Protein AF-A0A1G4QHJ4-F1 (afdb_monomer_lite)

Organism: NCBI:txid260084

Foldseek 3Di:
DPDPLLVQLLVLLQLLLVLCVVLVVNVSSVQSVVLSVCSVVVNPVSLVSLLVQCDDPPRLVVDFRDDPNDRPPVSRVSSVVSSVSNNVSSVVVVVVVD

Sequence (98 aa):
MLHPDVAELLEALRGLERLLFEQGINTWAARLKQAADNIEKSDAYGLQQFLSMFGGMGSLNDLILSQDGKLPIEENEQLNSLRSKAWSLANNLRREIL

InterPro domains:
  IPR054239 Domain of unknown function DUF6966 [PF22294] (24-71)

Secondary structure (DSSP, 8-state):
---HHHHHHHHHHHHHHHHHHHTT-HHHHHHHHHHHHHHHTT-HHHHHHHHHTTSSTT-GGG----BTTB--HHHHHHHHHHHHHHHHHHHHHHHHH-

pLDDT: mean 91.18, std 8.87, range [49.59, 98.38]

Structure (mmCIF, N/CA/C/O backbone):
data_AF-A0A1G4QHJ4-F1
#
_entry.id   AF-A0A1G4QHJ4-F1
#
loop_
_atom_site.group_PDB
_atom_site.id
_atom_site.type_symbol
_atom_site.label_atom_id
_atom_site.label_alt_id
_atom_site.label_comp_id
_atom_site.label_asym_id
_atom_site.label_entity_id
_atom_site.label_seq_id
_atom_site.pdbx_PDB_ins_code
_atom_site.Cartn_x
_atom_site.Cartn_y
_atom_site.Cartn_z
_atom_site.occupancy
_atom_site.B_iso_or_equiv
_atom_site.auth_seq_id
_atom_site.auth_comp_id
_atom_site.auth_asym_id
_atom_site.auth_atom_id
_atom_site.pdbx_PDB_model_num
ATOM 1 N N . MET A 1 1 ? 19.470 -12.146 -7.751 1.00 49.59 1 MET A N 1
ATOM 2 C CA . MET A 1 1 ? 19.411 -11.374 -6.494 1.00 49.59 1 MET A CA 1
ATOM 3 C C . MET A 1 1 ? 18.461 -10.219 -6.762 1.00 49.59 1 MET A C 1
ATOM 5 O O . MET A 1 1 ? 18.670 -9.552 -7.767 1.00 49.59 1 MET A O 1
ATOM 9 N N . LEU A 1 2 ? 17.376 -10.067 -5.993 1.00 61.38 2 LEU A N 1
ATOM 10 C CA . LEU A 1 2 ? 16.499 -8.899 -6.143 1.00 61.38 2 LEU A CA 1
ATOM 11 C C . LEU A 1 2 ? 17.301 -7.643 -5.768 1.00 61.38 2 LEU A C 1
ATOM 13 O O . LEU A 1 2 ? 18.083 -7.688 -4.818 1.00 61.38 2 LEU A O 1
ATOM 17 N N . HIS A 1 3 ? 17.120 -6.552 -6.508 1.00 77.31 3 HIS A N 1
ATOM 18 C CA . HIS A 1 3 ? 17.667 -5.247 -6.136 1.00 77.31 3 HIS A CA 1
ATOM 19 C C . HIS A 1 3 ? 17.173 -4.878 -4.720 1.00 77.31 3 HIS A C 1
ATOM 21 O O . HIS A 1 3 ? 15.988 -5.103 -4.449 1.00 77.31 3 HIS A O 1
ATOM 27 N N . PRO A 1 4 ? 18.022 -4.354 -3.813 1.00 84.38 4 PRO A N 1
ATOM 28 C CA . PRO A 1 4 ? 17.637 -4.070 -2.424 1.00 84.38 4 PRO A CA 1
ATOM 29 C C . PRO A 1 4 ? 16.372 -3.204 -2.336 1.00 84.38 4 PRO A C 1
ATOM 31 O O . PRO A 1 4 ? 15.433 -3.569 -1.634 1.00 84.38 4 PRO A O 1
ATOM 34 N N . ASP A 1 5 ? 16.269 -2.164 -3.165 1.00 88.50 5 ASP A N 1
ATOM 35 C CA . ASP A 1 5 ? 15.084 -1.300 -3.214 1.00 88.50 5 ASP A CA 1
ATOM 36 C C . ASP A 1 5 ? 13.813 -2.032 -3.672 1.00 88.50 5 ASP A C 1
ATOM 38 O O . ASP A 1 5 ? 12.716 -1.687 -3.239 1.00 88.50 5 ASP A O 1
ATOM 42 N N . VAL A 1 6 ? 13.930 -3.064 -4.519 1.00 91.25 6 VAL A N 1
ATOM 43 C CA . VAL A 1 6 ? 12.774 -3.882 -4.928 1.00 91.25 6 VAL A CA 1
ATOM 44 C C . VAL A 1 6 ? 12.319 -4.758 -3.764 1.00 91.25 6 VAL A C 1
ATOM 46 O O . VAL A 1 6 ? 11.119 -4.883 -3.536 1.00 91.25 6 VAL A O 1
ATOM 49 N N . ALA A 1 7 ? 13.251 -5.330 -2.998 1.00 92.94 7 ALA A N 1
ATOM 50 C CA . ALA A 1 7 ? 12.91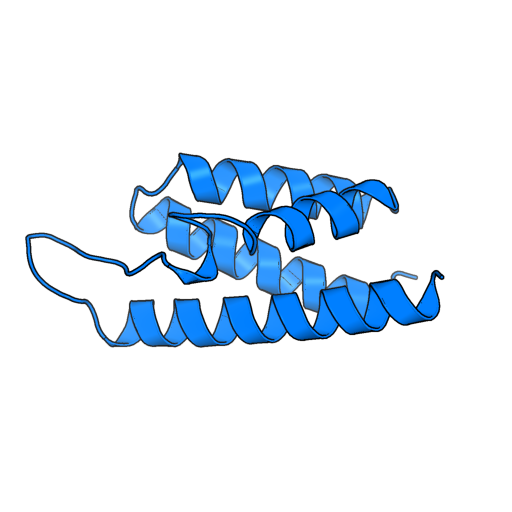0 -6.109 -1.810 1.00 92.94 7 ALA A CA 1
ATOM 51 C C . ALA A 1 7 ? 12.221 -5.235 -0.747 1.00 92.94 7 ALA A C 1
ATOM 53 O O . ALA A 1 7 ? 11.167 -5.611 -0.235 1.00 92.94 7 ALA A O 1
ATOM 54 N N . GLU A 1 8 ? 12.756 -4.041 -0.480 1.00 95.44 8 GLU A N 1
ATOM 55 C CA . GLU A 1 8 ? 12.142 -3.086 0.449 1.00 95.44 8 GLU A CA 1
ATOM 56 C C . GLU A 1 8 ? 10.783 -2.569 -0.036 1.00 95.44 8 GLU A C 1
ATOM 58 O O . GLU A 1 8 ? 9.873 -2.353 0.770 1.00 95.44 8 GLU A O 1
ATOM 63 N N . LEU A 1 9 ? 10.622 -2.376 -1.350 1.00 95.75 9 LEU A N 1
ATOM 64 C CA . LEU A 1 9 ? 9.342 -1.990 -1.933 1.00 95.75 9 LEU A CA 1
ATOM 65 C C . LEU A 1 9 ? 8.311 -3.100 -1.735 1.00 95.75 9 LEU A C 1
ATOM 67 O O . LEU A 1 9 ? 7.200 -2.824 -1.289 1.00 95.75 9 LEU A O 1
ATOM 71 N N . LEU A 1 10 ? 8.672 -4.349 -2.036 1.00 96.06 10 LEU A N 1
ATOM 72 C CA . LEU A 1 10 ? 7.788 -5.496 -1.840 1.00 96.06 10 LEU A CA 1
ATOM 73 C C . LEU A 1 10 ? 7.371 -5.627 -0.377 1.00 96.06 10 LEU A C 1
ATOM 75 O O . LEU A 1 10 ? 6.185 -5.795 -0.107 1.00 96.06 10 LEU A O 1
ATOM 79 N N . GLU A 1 11 ? 8.300 -5.481 0.566 1.00 97.44 11 GLU A N 1
ATOM 80 C CA . GLU A 1 11 ? 7.982 -5.496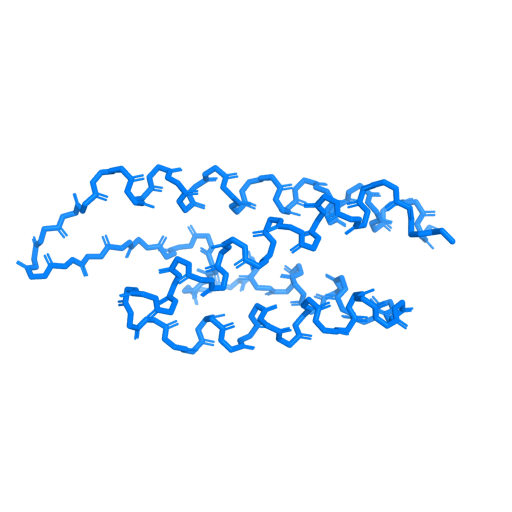 1.994 1.00 97.44 11 GLU A CA 1
ATOM 81 C C . GLU A 1 11 ? 6.963 -4.405 2.362 1.00 97.44 11 GLU A C 1
ATOM 83 O O . GLU A 1 11 ? 5.949 -4.693 3.003 1.00 97.44 11 GLU A O 1
ATOM 88 N N . ALA A 1 12 ? 7.169 -3.170 1.892 1.00 97.94 12 ALA A N 1
ATOM 89 C CA . ALA A 1 12 ? 6.244 -2.068 2.146 1.00 97.94 12 ALA A CA 1
ATOM 90 C C . ALA A 1 12 ? 4.853 -2.314 1.527 1.00 97.94 12 ALA A C 1
ATOM 92 O O . ALA A 1 12 ? 3.835 -2.067 2.179 1.00 97.94 12 ALA A O 1
ATOM 93 N N . LEU A 1 13 ? 4.787 -2.847 0.300 1.00 97.81 13 LEU A N 1
ATOM 94 C CA . LEU A 1 13 ? 3.524 -3.186 -0.365 1.00 97.81 13 LEU A CA 1
ATOM 95 C C . LEU A 1 13 ? 2.773 -4.309 0.352 1.00 97.81 13 LEU A C 1
ATOM 97 O O . LEU A 1 13 ? 1.559 -4.208 0.517 1.00 97.81 13 LEU A O 1
ATOM 101 N N . ARG A 1 14 ? 3.474 -5.347 0.822 1.00 98.19 14 ARG A N 1
ATOM 102 C CA . ARG A 1 14 ? 2.872 -6.430 1.618 1.00 98.19 14 ARG A CA 1
ATOM 103 C C . ARG A 1 14 ? 2.404 -5.939 2.987 1.00 98.19 14 ARG A C 1
ATOM 105 O O . ARG A 1 14 ? 1.376 -6.399 3.477 1.00 98.19 14 ARG A O 1
ATOM 112 N N . GLY A 1 15 ? 3.124 -4.989 3.586 1.00 98.25 15 GLY A N 1
ATOM 113 C CA . GLY A 1 15 ? 2.696 -4.301 4.802 1.00 98.25 15 GLY A CA 1
ATOM 114 C C . GLY A 1 15 ? 1.383 -3.541 4.599 1.00 98.25 15 GLY A C 1
ATOM 115 O O . GLY A 1 15 ? 0.461 -3.697 5.396 1.00 98.25 15 GLY A O 1
ATOM 116 N N . LEU A 1 16 ? 1.267 -2.778 3.504 1.00 98.00 16 LEU A N 1
ATOM 117 C CA . LEU A 1 16 ? 0.022 -2.089 3.141 1.00 98.00 16 LEU A CA 1
ATOM 118 C C . LEU A 1 16 ? -1.109 -3.078 2.856 1.00 98.00 16 LEU A C 1
ATOM 120 O O . LEU A 1 16 ? -2.211 -2.898 3.360 1.00 98.00 16 LEU A O 1
ATOM 124 N N . GLU A 1 17 ? -0.843 -4.120 2.063 1.00 98.25 17 GLU A N 1
ATOM 125 C CA . GLU A 1 17 ? -1.816 -5.170 1.745 1.00 98.25 17 GLU A CA 1
ATOM 126 C C . GLU A 1 17 ? -2.417 -5.752 3.026 1.00 98.25 17 GLU A C 1
ATOM 128 O O . GLU A 1 17 ? -3.639 -5.785 3.168 1.00 98.25 17 GLU A O 1
ATOM 133 N N . ARG A 1 18 ? -1.561 -6.157 3.973 1.00 98.38 18 ARG A N 1
ATOM 134 C CA . ARG A 1 18 ? -1.982 -6.745 5.247 1.00 98.38 18 ARG A CA 1
ATOM 135 C C . ARG A 1 18 ? -2.788 -5.764 6.089 1.00 98.38 18 ARG A C 1
ATOM 137 O O . ARG A 1 18 ? -3.889 -6.113 6.500 1.00 98.38 18 ARG A O 1
ATOM 144 N N . LEU A 1 19 ? -2.277 -4.546 6.285 1.00 97.75 19 LEU A N 1
ATOM 145 C CA . LEU A 1 19 ? -2.963 -3.515 7.063 1.00 97.75 19 LEU A CA 1
ATOM 146 C C . LEU A 1 19 ? -4.362 -3.248 6.498 1.00 97.75 19 LEU A C 1
ATOM 148 O O . LEU A 1 19 ? -5.342 -3.247 7.231 1.00 97.75 19 LEU A O 1
ATOM 152 N N . LEU A 1 20 ? -4.483 -3.066 5.182 1.00 96.81 20 LEU A N 1
ATOM 153 C CA . LEU A 1 20 ? -5.775 -2.783 4.561 1.00 96.81 20 LEU A CA 1
ATOM 154 C C . LEU A 1 20 ? -6.718 -3.988 4.593 1.00 96.81 20 LEU A C 1
ATOM 156 O O . LEU A 1 20 ? -7.923 -3.802 4.751 1.00 96.81 20 LEU A O 1
ATOM 160 N N . PHE A 1 21 ? -6.194 -5.209 4.479 1.00 96.94 21 PHE A N 1
ATOM 161 C CA . PHE A 1 21 ? -6.987 -6.429 4.606 1.00 96.94 21 PHE A CA 1
ATOM 162 C C . PHE A 1 21 ? -7.556 -6.599 6.022 1.00 96.94 21 PHE A C 1
ATOM 164 O O . PHE A 1 21 ? -8.750 -6.847 6.175 1.00 96.94 21 PHE A O 1
ATOM 171 N N . GLU A 1 22 ? -6.737 -6.395 7.057 1.00 95.25 22 GLU A N 1
ATOM 172 C CA . GLU A 1 22 ? -7.154 -6.456 8.468 1.00 95.25 22 GLU A CA 1
ATOM 173 C C . GLU A 1 22 ? -8.222 -5.403 8.804 1.00 95.25 22 GLU A C 1
ATOM 175 O O . GLU A 1 22 ? -9.100 -5.639 9.629 1.00 95.25 22 GLU A O 1
ATOM 180 N N . GLN A 1 23 ? -8.195 -4.269 8.103 1.00 93.75 23 GLN A N 1
ATOM 181 C CA . GLN A 1 23 ? -9.168 -3.179 8.222 1.00 93.75 23 GLN A CA 1
ATOM 182 C C . GLN A 1 23 ? -10.419 -3.380 7.340 1.00 93.75 23 GLN A C 1
ATOM 184 O O . GLN A 1 23 ? -11.283 -2.508 7.277 1.00 93.75 23 GLN A O 1
ATOM 189 N N . GLY A 1 24 ? -10.526 -4.507 6.624 1.00 94.50 24 GLY A N 1
ATOM 190 C CA . GLY A 1 24 ? -11.660 -4.829 5.748 1.00 94.50 24 GLY A CA 1
ATOM 191 C C . GLY A 1 24 ? -11.682 -4.074 4.413 1.00 94.50 24 GLY A C 1
ATOM 192 O O . GLY A 1 24 ? -12.652 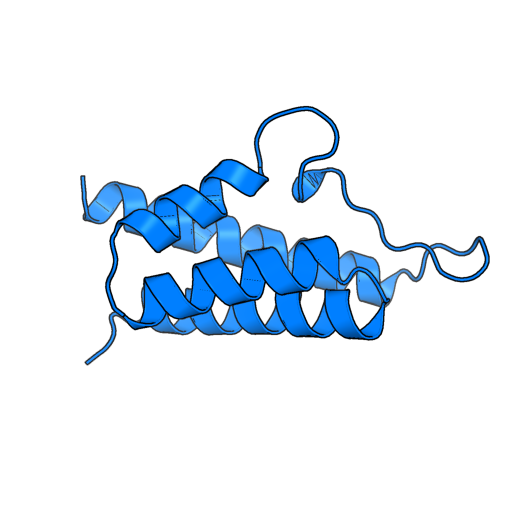-4.163 3.656 1.00 94.50 24 GLY A O 1
ATOM 193 N N . ILE A 1 25 ? -10.612 -3.355 4.069 1.00 94.75 25 ILE A N 1
ATOM 194 C CA . ILE A 1 25 ? -10.481 -2.538 2.854 1.00 94.75 25 ILE A CA 1
ATOM 195 C C . ILE A 1 25 ? -9.954 -3.410 1.702 1.00 94.75 25 ILE A C 1
ATOM 197 O O . ILE A 1 25 ? -8.905 -3.176 1.093 1.00 94.75 25 ILE A O 1
ATOM 201 N N . ASN A 1 26 ? -10.724 -4.454 1.394 1.00 95.25 26 ASN A N 1
ATOM 202 C CA . ASN A 1 26 ? -10.318 -5.556 0.519 1.00 95.25 26 ASN A CA 1
ATOM 203 C C . ASN A 1 26 ? -9.974 -5.117 -0.911 1.00 95.25 26 ASN A C 1
ATOM 205 O O . ASN A 1 26 ? -9.078 -5.686 -1.531 1.00 95.25 26 ASN A O 1
ATOM 209 N N . THR A 1 27 ? -10.647 -4.090 -1.438 1.00 94.44 27 THR A N 1
ATOM 210 C CA . THR A 1 27 ? -10.394 -3.590 -2.798 1.00 94.44 27 THR A CA 1
ATOM 211 C C . THR A 1 27 ? -8.973 -3.050 -2.946 1.00 94.44 27 THR A C 1
ATOM 213 O O . THR A 1 27 ? -8.293 -3.355 -3.925 1.00 94.44 27 THR A O 1
ATOM 216 N N . TRP A 1 28 ? -8.495 -2.272 -1.973 1.00 95.50 28 TRP A N 1
ATOM 217 C CA . TRP A 1 28 ? -7.133 -1.743 -2.008 1.00 95.50 28 TRP A CA 1
ATOM 218 C C . TRP A 1 28 ? -6.098 -2.818 -1.693 1.00 95.50 28 TRP A C 1
ATOM 220 O O . TRP A 1 28 ? -5.084 -2.886 -2.387 1.00 95.50 28 TRP A O 1
ATOM 230 N N . ALA A 1 29 ? -6.383 -3.699 -0.731 1.00 97.56 29 ALA A N 1
ATOM 231 C CA . ALA A 1 29 ? -5.522 -4.839 -0.428 1.00 97.56 29 ALA A CA 1
ATOM 232 C C . ALA A 1 29 ? -5.281 -5.716 -1.672 1.00 97.56 29 ALA A C 1
ATOM 234 O O . ALA A 1 29 ? -4.136 -5.997 -2.020 1.00 97.56 29 ALA A O 1
ATOM 235 N N . ALA A 1 30 ? -6.335 -6.060 -2.421 1.00 97.06 30 ALA A N 1
ATOM 236 C CA . ALA A 1 30 ? -6.220 -6.859 -3.642 1.00 97.06 30 ALA A CA 1
ATOM 237 C C . ALA A 1 30 ? -5.393 -6.164 -4.740 1.00 97.06 30 ALA A C 1
ATOM 239 O O . ALA A 1 30 ? -4.583 -6.807 -5.411 1.00 97.06 30 ALA A O 1
ATOM 240 N N . ARG A 1 31 ? -5.558 -4.845 -4.911 1.00 96.06 31 ARG A N 1
ATOM 241 C CA . ARG A 1 31 ? -4.769 -4.062 -5.876 1.00 96.06 31 ARG A CA 1
ATOM 242 C C . ARG A 1 31 ? -3.287 -4.019 -5.496 1.00 96.06 31 ARG A C 1
ATOM 244 O O . ARG A 1 31 ? -2.437 -4.208 -6.364 1.00 96.06 31 ARG A O 1
ATOM 251 N N . LEU A 1 32 ? -2.975 -3.812 -4.216 1.00 97.19 32 LEU A N 1
ATOM 252 C CA . LEU A 1 32 ? -1.601 -3.834 -3.700 1.00 97.19 32 LEU A CA 1
ATOM 253 C C . LEU A 1 32 ? -0.959 -5.209 -3.874 1.00 97.19 32 LEU A C 1
ATOM 255 O O . LEU A 1 32 ? 0.170 -5.293 -4.356 1.00 97.19 32 LEU A O 1
ATOM 259 N N . LYS A 1 33 ? -1.709 -6.275 -3.574 1.00 97.12 33 LYS A N 1
ATOM 260 C CA . LYS A 1 33 ? -1.279 -7.652 -3.807 1.00 97.12 33 LYS A CA 1
ATOM 261 C C . LYS A 1 33 ? -0.878 -7.868 -5.262 1.00 97.12 33 LYS A C 1
ATOM 263 O O . LYS A 1 33 ? 0.205 -8.377 -5.531 1.00 97.12 33 LYS A O 1
ATOM 268 N N . GLN A 1 34 ? -1.739 -7.473 -6.200 1.00 95.75 34 GLN A N 1
ATOM 269 C CA . GLN A 1 34 ? -1.484 -7.643 -7.629 1.00 95.75 34 GLN A CA 1
ATOM 270 C C . GLN A 1 34 ? -0.242 -6.867 -8.084 1.00 95.75 34 GLN A C 1
ATOM 272 O O . GLN A 1 34 ? 0.564 -7.393 -8.849 1.00 95.75 34 GLN A O 1
ATOM 277 N N . ALA A 1 35 ? -0.058 -5.636 -7.600 1.00 95.44 35 ALA A N 1
ATOM 278 C CA . ALA A 1 35 ? 1.133 -4.852 -7.907 1.00 95.44 35 ALA A CA 1
ATOM 279 C C . ALA A 1 35 ? 2.409 -5.516 -7.358 1.00 95.44 35 ALA A C 1
ATOM 281 O O . ALA A 1 35 ? 3.384 -5.652 -8.097 1.00 95.44 35 ALA A O 1
ATOM 282 N N . ALA A 1 36 ? 2.384 -5.990 -6.108 1.00 95.81 36 ALA A N 1
ATOM 283 C CA . ALA A 1 36 ? 3.505 -6.693 -5.490 1.00 95.81 36 ALA A CA 1
ATOM 284 C C . ALA A 1 36 ? 3.848 -7.999 -6.228 1.00 95.81 36 ALA A C 1
ATOM 286 O O . ALA A 1 36 ? 5.009 -8.221 -6.558 1.00 95.81 36 ALA A O 1
ATOM 287 N N . ASP A 1 37 ? 2.846 -8.819 -6.565 1.00 94.94 37 ASP A N 1
ATOM 288 C CA . ASP A 1 37 ? 3.033 -10.065 -7.325 1.00 94.94 37 ASP A CA 1
ATOM 289 C C . ASP A 1 37 ? 3.691 -9.810 -8.699 1.00 94.94 37 ASP A C 1
ATOM 291 O O . ASP A 1 37 ? 4.462 -10.638 -9.187 1.00 94.94 37 ASP A O 1
ATOM 295 N N . ASN A 1 38 ? 3.388 -8.676 -9.341 1.00 93.31 38 ASN A N 1
ATOM 296 C CA . ASN A 1 38 ? 3.972 -8.305 -10.633 1.00 93.31 38 ASN A CA 1
ATOM 297 C C . ASN A 1 38 ? 5.403 -7.764 -10.487 1.00 93.31 38 ASN A C 1
ATOM 299 O O . ASN A 1 38 ? 6.283 -8.154 -11.253 1.00 93.31 38 ASN A O 1
ATOM 303 N N . ILE A 1 39 ? 5.662 -6.928 -9.474 1.00 91.69 39 ILE A N 1
ATOM 304 C CA . ILE A 1 39 ? 7.013 -6.431 -9.158 1.00 91.69 39 ILE A CA 1
ATOM 305 C C . ILE A 1 39 ? 7.953 -7.597 -8.822 1.00 91.69 39 ILE A C 1
ATOM 307 O O . ILE A 1 39 ? 9.082 -7.640 -9.305 1.00 91.69 39 ILE A O 1
ATOM 311 N N . GLU A 1 40 ? 7.480 -8.580 -8.054 1.00 91.25 40 GLU A N 1
ATOM 312 C CA . GLU A 1 40 ? 8.246 -9.779 -7.690 1.00 91.25 40 GLU A CA 1
ATOM 313 C C . GLU A 1 40 ? 8.662 -10.601 -8.920 1.00 91.25 40 GLU A C 1
ATOM 315 O O . GLU A 1 40 ? 9.773 -11.128 -8.982 1.00 91.25 40 GLU A O 1
ATOM 320 N N . LYS A 1 41 ? 7.812 -10.638 -9.951 1.00 88.81 41 LYS A N 1
ATOM 321 C CA . LYS A 1 41 ? 8.100 -11.293 -11.238 1.00 88.81 41 LYS A CA 1
ATOM 322 C C . LYS A 1 41 ? 8.965 -10.448 -12.178 1.00 88.81 41 LYS A C 1
ATOM 324 O O . LYS A 1 41 ? 9.186 -10.860 -13.313 1.00 88.81 41 LYS A O 1
ATOM 329 N N . SER A 1 42 ? 9.469 -9.300 -11.716 1.00 78.19 42 SER A N 1
ATOM 330 C CA . SER A 1 42 ? 10.220 -8.328 -12.525 1.00 78.19 42 SER A CA 1
ATOM 331 C C . SER A 1 42 ? 9.436 -7.811 -13.736 1.00 78.19 42 SER A C 1
ATOM 333 O O . SER A 1 42 ? 10.018 -7.434 -14.752 1.00 78.19 42 SER A O 1
ATOM 335 N N . ASP A 1 43 ? 8.107 -7.772 -13.632 1.00 74.25 43 ASP A N 1
ATOM 336 C CA . ASP A 1 43 ? 7.271 -7.112 -14.622 1.00 74.25 43 ASP A CA 1
ATOM 337 C C . ASP A 1 43 ? 7.315 -5.599 -14.365 1.00 74.25 43 ASP A C 1
ATOM 339 O O . ASP A 1 43 ? 6.793 -5.106 -13.359 1.00 74.25 43 ASP A O 1
ATOM 343 N N . ALA A 1 44 ? 7.937 -4.851 -15.282 1.00 70.31 44 ALA A N 1
ATOM 344 C CA . ALA A 1 44 ? 8.021 -3.391 -15.225 1.00 70.31 44 ALA A CA 1
ATOM 345 C C . ALA A 1 44 ? 6.634 -2.726 -15.104 1.00 70.31 44 ALA A C 1
ATOM 347 O O . ALA A 1 44 ? 6.509 -1.625 -14.558 1.00 70.31 44 ALA A O 1
ATOM 348 N N . TYR A 1 45 ? 5.572 -3.416 -15.532 1.00 83.62 45 TYR A N 1
ATOM 349 C CA . TYR A 1 45 ? 4.196 -2.966 -15.371 1.00 83.62 45 TYR A CA 1
ATOM 350 C C . TYR A 1 45 ? 3.752 -2.894 -13.900 1.00 83.62 45 TYR A C 1
ATOM 352 O O . TYR A 1 45 ? 2.896 -2.079 -13.557 1.00 83.62 45 TYR A O 1
ATOM 360 N N . GLY A 1 46 ? 4.345 -3.684 -12.999 1.00 88.88 46 GLY A N 1
ATOM 361 C CA . GLY A 1 46 ? 4.015 -3.677 -11.572 1.00 88.88 46 GLY A CA 1
ATOM 362 C C . GLY A 1 46 ? 4.277 -2.327 -10.892 1.00 88.88 46 GLY A C 1
ATOM 363 O O . GLY A 1 46 ? 3.426 -1.834 -10.147 1.00 88.88 46 GLY A O 1
ATOM 364 N N . LEU A 1 47 ? 5.401 -1.674 -11.217 1.00 91.12 47 LEU A N 1
ATOM 365 C CA . LEU A 1 47 ? 5.727 -0.328 -10.722 1.00 91.12 47 LEU A CA 1
ATOM 366 C C . LEU A 1 4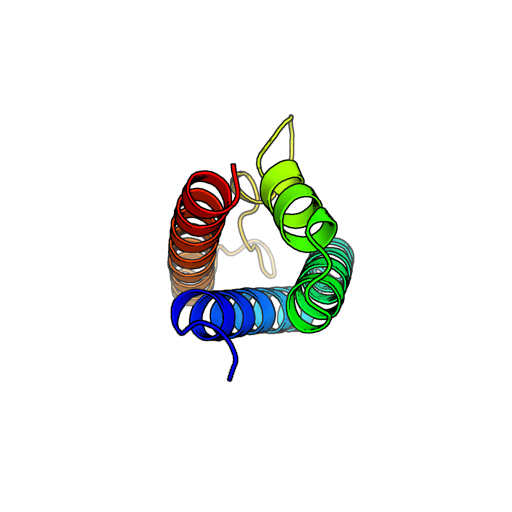7 ? 4.737 0.721 -11.238 1.00 91.12 47 LEU A C 1
ATOM 368 O O . LEU A 1 47 ? 4.251 1.551 -10.470 1.00 91.12 47 LEU A O 1
ATOM 372 N N . GLN A 1 48 ? 4.400 0.666 -12.530 1.00 90.62 48 GLN A N 1
ATOM 373 C CA . GLN A 1 48 ? 3.424 1.576 -13.128 1.00 90.62 48 GLN A CA 1
ATOM 374 C C . GLN A 1 48 ? 2.034 1.395 -12.506 1.00 90.62 48 GLN A C 1
ATOM 376 O O . GLN A 1 48 ? 1.370 2.383 -12.184 1.00 90.62 48 GLN A O 1
ATOM 381 N N . GLN A 1 49 ? 1.604 0.148 -12.298 1.00 92.00 49 GLN A N 1
ATOM 382 C CA . GLN A 1 49 ? 0.335 -0.153 -11.643 1.00 92.00 49 GLN A CA 1
ATOM 383 C C . GLN A 1 49 ? 0.279 0.413 -10.228 1.00 92.00 49 GLN A C 1
ATOM 385 O O . GLN A 1 49 ? -0.702 1.075 -9.890 1.00 92.00 49 GLN A O 1
ATOM 390 N N . PHE A 1 50 ? 1.325 0.216 -9.421 1.00 94.88 50 PHE A N 1
ATOM 391 C CA . PHE A 1 50 ? 1.382 0.795 -8.081 1.00 94.88 50 PHE A CA 1
ATOM 392 C C . PHE A 1 50 ? 1.333 2.329 -8.112 1.00 94.88 50 PHE A C 1
ATOM 394 O O . PHE A 1 50 ? 0.496 2.930 -7.443 1.00 94.88 50 PHE A O 1
ATOM 401 N N . LEU A 1 51 ? 2.160 2.978 -8.935 1.00 93.75 51 LEU A N 1
ATOM 402 C CA . LEU A 1 51 ? 2.197 4.443 -9.013 1.00 93.75 51 LEU A CA 1
ATOM 403 C C . LEU A 1 51 ? 0.874 5.044 -9.514 1.00 93.75 51 LEU A C 1
ATOM 405 O O . LEU A 1 51 ? 0.492 6.129 -9.075 1.00 93.75 51 LEU A O 1
ATOM 409 N N . SER A 1 52 ? 0.128 4.326 -10.361 1.00 92.62 52 SER A N 1
ATOM 410 C CA . SER A 1 52 ? -1.203 4.754 -10.815 1.00 92.62 52 SER A CA 1
ATOM 411 C C . SER A 1 52 ? -2.229 4.874 -9.680 1.00 92.62 52 SER A C 1
ATOM 413 O O . SER A 1 52 ? -3.226 5.575 -9.827 1.00 92.62 52 SER A O 1
ATOM 415 N N . MET A 1 53 ? -1.986 4.236 -8.527 1.00 94.56 53 MET A N 1
ATOM 416 C CA . MET A 1 53 ? -2.880 4.296 -7.366 1.00 94.56 53 MET A CA 1
ATOM 417 C C . MET A 1 53 ? -2.874 5.655 -6.659 1.00 94.56 53 MET A C 1
ATOM 419 O O . MET A 1 53 ? -3.746 5.881 -5.828 1.00 94.56 53 MET A O 1
ATOM 423 N N . PHE A 1 54 ? -1.928 6.547 -6.972 1.00 92.00 54 PHE A N 1
ATOM 424 C CA . PHE A 1 54 ? -1.773 7.872 -6.352 1.00 92.00 54 PHE A CA 1
ATOM 425 C C . PHE A 1 54 ? -2.356 9.016 -7.203 1.00 92.00 54 PHE A C 1
ATOM 427 O O . PHE A 1 54 ? -2.134 10.184 -6.895 1.00 92.00 54 PHE A O 1
ATOM 434 N N . GLY A 1 55 ? -3.060 8.703 -8.296 1.00 85.38 55 GLY A N 1
ATOM 435 C CA . GLY A 1 55 ? -3.679 9.695 -9.178 1.00 85.38 55 GLY A CA 1
ATOM 436 C C . GLY A 1 55 ? -5.208 9.654 -9.144 1.00 85.38 55 GLY A C 1
ATOM 437 O O . GLY A 1 55 ? -5.799 8.577 -9.091 1.00 85.38 55 GLY A O 1
ATOM 438 N N . GLY A 1 56 ? -5.843 10.824 -9.256 1.00 80.62 56 GLY A N 1
ATOM 439 C CA . GLY A 1 56 ? -7.302 10.971 -9.317 1.00 80.62 56 GLY A CA 1
ATOM 440 C C . GLY A 1 56 ? -7.955 11.265 -7.963 1.00 80.62 56 GLY A C 1
ATOM 441 O O . GLY A 1 56 ? -7.271 11.502 -6.979 1.00 80.62 56 GLY A O 1
ATOM 442 N N . MET A 1 57 ? -9.289 11.295 -7.940 1.00 73.44 57 MET A N 1
ATOM 443 C CA . MET A 1 57 ? -10.088 11.474 -6.723 1.00 73.44 57 MET A CA 1
ATOM 444 C C . MET A 1 57 ? -10.324 10.114 -6.058 1.00 73.44 57 MET A C 1
ATOM 446 O O . MET A 1 57 ? -10.777 9.185 -6.730 1.00 73.44 57 MET A O 1
ATOM 450 N N . GLY A 1 58 ? -10.060 10.004 -4.754 1.00 80.44 58 GLY A N 1
ATOM 451 C CA . GLY A 1 58 ? -10.218 8.748 -4.018 1.00 80.44 58 GLY A CA 1
ATOM 452 C C . GLY A 1 58 ? -9.054 7.786 -4.245 1.00 80.44 58 GLY A C 1
ATOM 453 O O . GLY A 1 58 ? -9.245 6.571 -4.236 1.00 80.44 58 GLY A O 1
ATOM 454 N N . SER A 1 59 ? -7.864 8.321 -4.502 1.00 92.12 59 SER A N 1
ATOM 455 C CA . SER A 1 59 ? -6.631 7.556 -4.665 1.00 92.12 59 SER A CA 1
ATOM 456 C C . SER A 1 59 ? -6.125 7.012 -3.323 1.00 92.12 59 SER A C 1
ATOM 458 O O . SER A 1 59 ? -6.625 7.349 -2.251 1.00 92.12 59 SER A O 1
ATOM 460 N N . LEU A 1 60 ? -5.106 6.151 -3.352 1.00 91.88 60 LEU A N 1
ATOM 461 C CA . LEU A 1 60 ? -4.554 5.519 -2.148 1.00 91.88 60 LEU A CA 1
ATOM 462 C C . LEU A 1 60 ? -4.039 6.548 -1.121 1.00 91.88 60 LEU A C 1
ATOM 464 O O . LEU A 1 60 ? -4.061 6.293 0.080 1.00 91.88 60 LEU A O 1
ATOM 468 N N . ASN A 1 61 ? -3.600 7.727 -1.572 1.00 91.69 61 ASN A N 1
ATOM 469 C CA . ASN A 1 61 ? -3.192 8.830 -0.696 1.00 91.69 61 ASN A CA 1
ATOM 470 C C . ASN A 1 61 ? -4.366 9.567 -0.025 1.00 91.69 61 ASN A C 1
ATOM 472 O O . ASN A 1 61 ? -4.133 10.262 0.965 1.00 91.69 61 ASN A O 1
ATOM 476 N N . ASP A 1 62 ? -5.591 9.402 -0.517 1.00 92.56 62 ASP A N 1
ATOM 477 C CA . ASP A 1 62 ? -6.799 9.972 0.090 1.00 92.56 62 ASP A CA 1
ATOM 478 C C . ASP A 1 62 ? -7.406 9.026 1.140 1.00 92.56 62 ASP A C 1
ATOM 480 O O . ASP A 1 62 ? -8.290 9.417 1.902 1.00 92.56 62 ASP A O 1
ATOM 484 N N . LEU A 1 63 ? -6.938 7.772 1.186 1.00 94.31 63 LEU A N 1
ATOM 485 C CA . LEU A 1 63 ? -7.440 6.765 2.109 1.00 94.31 63 LEU A CA 1
ATOM 486 C C . LEU A 1 63 ? -7.063 7.108 3.555 1.00 94.31 63 LEU A C 1
ATOM 488 O O . LEU A 1 63 ? -5.886 7.261 3.885 1.00 94.31 63 LEU A O 1
ATOM 492 N N . ILE A 1 64 ? -8.083 7.154 4.409 1.00 94.31 64 ILE A N 1
ATOM 493 C CA . ILE A 1 64 ? -7.982 7.284 5.863 1.00 94.31 64 ILE A CA 1
ATOM 494 C C . ILE A 1 64 ? -8.771 6.124 6.470 1.00 94.31 64 ILE A C 1
ATOM 496 O O . ILE A 1 64 ? -9.908 5.864 6.069 1.00 94.31 64 ILE A O 1
ATOM 500 N N . LEU A 1 65 ? -8.166 5.416 7.421 1.00 94.44 65 LEU A N 1
ATOM 501 C CA . LEU A 1 65 ? -8.816 4.321 8.132 1.00 94.44 65 LEU A CA 1
ATOM 502 C C . LEU A 1 65 ? -9.829 4.891 9.122 1.00 94.44 65 LEU A C 1
ATOM 504 O O . LEU A 1 65 ? -9.526 5.827 9.864 1.00 94.44 65 LEU A O 1
ATOM 508 N N . SER A 1 66 ? -11.019 4.298 9.140 1.00 92.25 66 SER A N 1
ATOM 509 C CA . SER A 1 66 ? -12.074 4.588 10.104 1.00 92.25 66 SER A CA 1
ATOM 510 C C . SER A 1 66 ? -12.686 3.273 10.565 1.00 92.25 66 SER A C 1
ATOM 512 O O . SER A 1 66 ? -13.068 2.447 9.737 1.00 92.25 66 SER A O 1
ATOM 514 N N . GLN A 1 67 ? -12.771 3.085 11.878 1.00 87.44 67 GLN A N 1
ATOM 515 C CA . GLN A 1 67 ? -13.383 1.920 12.510 1.00 87.44 67 GLN A CA 1
ATOM 516 C C . GLN A 1 67 ? -14.444 2.402 13.492 1.00 87.44 67 GLN A C 1
ATOM 518 O O . GLN A 1 67 ? -14.142 3.179 14.397 1.00 87.44 67 GLN A O 1
ATOM 523 N N . ASP A 1 68 ? -15.695 1.985 13.292 1.00 87.94 68 ASP A N 1
ATOM 524 C CA . ASP A 1 68 ? -16.831 2.341 14.155 1.00 87.94 68 ASP A CA 1
ATOM 525 C C . ASP A 1 68 ? -16.953 3.853 14.442 1.00 87.94 68 ASP A C 1
ATOM 527 O O . ASP A 1 68 ? -17.263 4.287 15.553 1.00 87.94 68 ASP A O 1
ATOM 531 N N . GLY A 1 69 ? -16.672 4.681 13.430 1.00 87.69 69 GLY A N 1
ATOM 532 C CA . GLY A 1 69 ? -16.723 6.143 13.533 1.00 87.69 69 GLY A CA 1
ATOM 533 C C . GLY A 1 69 ? -15.533 6.779 14.258 1.00 87.69 69 GLY A C 1
ATOM 534 O O . GLY A 1 69 ? -15.547 7.987 14.498 1.00 87.69 69 GLY A O 1
ATOM 535 N N . LYS A 1 70 ? -14.502 6.001 14.598 1.00 91.00 70 LYS A N 1
ATOM 536 C CA . LYS A 1 70 ? -13.239 6.483 15.167 1.00 91.00 70 LYS A CA 1
ATOM 537 C C . LYS A 1 70 ? -12.133 6.458 14.122 1.00 91.00 70 LYS A C 1
ATOM 539 O O . LYS A 1 70 ? -12.123 5.614 13.232 1.00 91.00 70 LYS A O 1
ATOM 544 N N . LEU A 1 71 ? -11.178 7.369 14.282 1.00 92.75 71 LEU A N 1
ATOM 545 C CA . LEU A 1 71 ? -9.944 7.413 13.503 1.00 92.75 71 LEU A CA 1
ATOM 546 C C . LEU A 1 71 ? -8.832 6.749 14.324 1.00 92.75 71 LEU A C 1
ATOM 548 O O . LEU A 1 71 ? -8.302 7.394 15.233 1.00 92.75 71 LEU A O 1
ATOM 552 N N . PRO A 1 72 ? -8.513 5.468 14.074 1.00 93.19 72 PRO A N 1
ATOM 553 C CA . PRO A 1 72 ? -7.457 4.778 14.800 1.00 93.19 72 PRO A CA 1
ATOM 554 C C . PRO A 1 72 ? -6.103 5.403 14.427 1.00 93.19 72 PRO A C 1
ATOM 556 O O . PRO A 1 72 ? -5.696 5.380 13.264 1.00 93.19 72 PRO A O 1
ATOM 559 N N . ILE A 1 73 ? -5.470 6.083 15.388 1.00 94.56 73 ILE A N 1
ATOM 560 C CA . ILE A 1 73 ? -4.308 6.951 15.132 1.00 94.56 73 ILE A CA 1
ATOM 561 C C . ILE A 1 73 ? -3.104 6.116 14.691 1.00 94.56 73 ILE A C 1
ATOM 563 O O . ILE A 1 73 ? -2.501 6.429 13.669 1.00 94.56 73 ILE A O 1
ATOM 567 N N . GLU A 1 74 ? -2.800 5.039 15.414 1.00 95.25 74 GLU A N 1
ATOM 568 C CA . GLU A 1 74 ? -1.618 4.203 15.176 1.00 95.25 74 GLU A CA 1
ATOM 569 C C . GLU A 1 74 ? -1.652 3.562 13.781 1.00 95.25 74 GLU A C 1
ATOM 571 O O . GLU A 1 74 ? -0.682 3.624 13.027 1.00 95.25 74 GLU A O 1
ATOM 576 N N . GLU A 1 75 ? -2.799 3.026 13.377 1.00 95.69 75 GLU A N 1
ATOM 577 C CA . GLU A 1 75 ? -2.989 2.386 12.080 1.00 95.69 75 GLU A CA 1
ATOM 578 C C . GLU A 1 75 ? -2.948 3.400 10.934 1.00 95.69 75 GLU A C 1
ATOM 580 O O . GLU A 1 75 ? -2.420 3.105 9.860 1.00 95.69 75 GLU A O 1
ATOM 585 N N . ASN A 1 76 ? -3.465 4.616 11.142 1.00 97.12 76 ASN A N 1
ATOM 586 C CA . ASN A 1 76 ? -3.352 5.690 10.153 1.00 97.12 76 ASN A CA 1
ATOM 587 C C . ASN A 1 76 ? -1.910 6.214 10.030 1.00 97.12 76 ASN A C 1
ATOM 589 O O . ASN A 1 76 ? -1.461 6.518 8.921 1.00 97.12 76 ASN A O 1
ATOM 593 N N . GLU A 1 77 ? -1.156 6.282 11.129 1.00 97.31 77 GLU A N 1
ATOM 594 C CA . GLU A 1 77 ? 0.275 6.597 11.098 1.00 97.31 77 GLU A CA 1
ATOM 595 C C . GLU A 1 77 ? 1.068 5.504 10.373 1.00 97.31 77 GLU A C 1
ATOM 597 O O . GLU A 1 77 ? 1.888 5.807 9.499 1.00 97.31 77 GLU A O 1
ATOM 602 N N . GLN A 1 78 ? 0.768 4.233 10.652 1.00 97.56 78 GLN A N 1
ATOM 603 C CA . GLN A 1 78 ? 1.355 3.089 9.960 1.00 97.56 78 GLN A CA 1
ATOM 604 C C . GLN A 1 78 ? 1.033 3.119 8.460 1.00 97.56 78 GLN A C 1
ATOM 606 O O . GLN A 1 78 ? 1.940 2.967 7.636 1.00 97.56 78 GLN A O 1
ATOM 611 N N . LEU A 1 79 ? -0.225 3.381 8.088 1.00 97.75 79 LEU A N 1
ATOM 612 C CA . LEU A 1 79 ? -0.651 3.550 6.697 1.00 97.75 79 LEU A CA 1
ATOM 613 C C . LEU A 1 79 ? 0.150 4.661 6.010 1.00 97.75 79 LEU A C 1
ATOM 615 O O . LEU A 1 79 ? 0.665 4.466 4.906 1.00 97.75 79 LE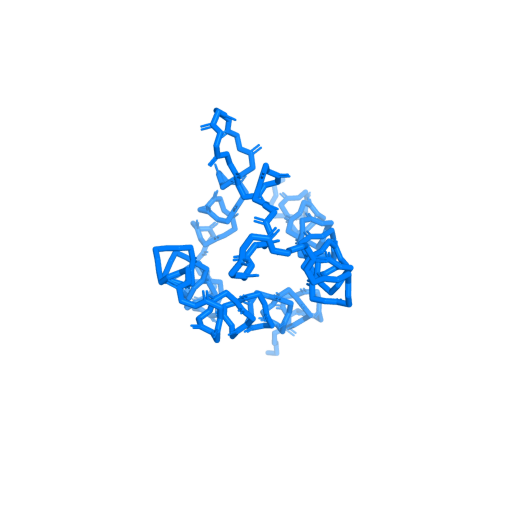U A O 1
ATOM 619 N N . ASN A 1 80 ? 0.287 5.820 6.660 1.00 97.44 80 ASN A N 1
ATOM 620 C CA . ASN A 1 80 ? 1.007 6.954 6.093 1.00 97.44 80 ASN A CA 1
ATOM 621 C C . ASN A 1 80 ? 2.517 6.688 5.954 1.00 97.44 80 ASN A C 1
ATOM 623 O O . ASN A 1 80 ? 3.125 7.080 4.955 1.00 97.44 80 ASN A O 1
ATOM 627 N N . SER A 1 81 ? 3.118 5.991 6.916 1.00 97.69 81 SER A N 1
ATOM 628 C CA . SER A 1 81 ? 4.526 5.591 6.868 1.00 97.69 81 SER A CA 1
ATOM 629 C C . SER A 1 81 ? 4.790 4.616 5.718 1.00 97.69 81 SER A C 1
ATOM 631 O O . SER A 1 81 ? 5.620 4.880 4.843 1.00 97.69 81 SER A O 1
ATOM 633 N N . LEU A 1 82 ? 4.011 3.532 5.648 1.00 98.12 82 LEU A N 1
ATOM 634 C CA . LEU A 1 82 ? 4.161 2.500 4.625 1.00 98.12 82 L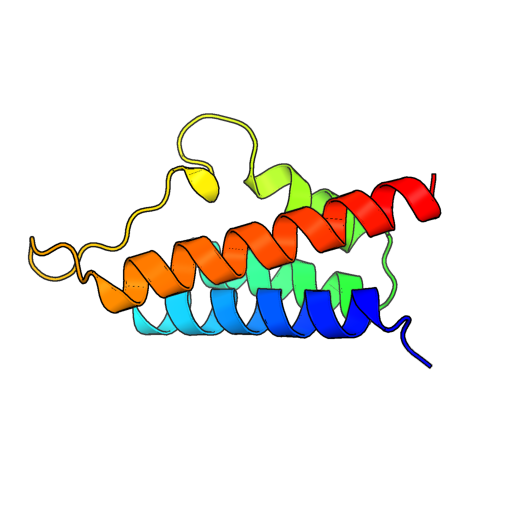EU A CA 1
ATOM 635 C C . LEU A 1 82 ? 3.924 3.047 3.214 1.00 98.12 82 LEU A C 1
ATOM 637 O O . LEU A 1 82 ? 4.721 2.780 2.313 1.00 98.12 82 LEU A O 1
ATOM 641 N N . ARG A 1 83 ? 2.870 3.852 3.010 1.00 96.69 83 ARG A N 1
ATOM 642 C CA . ARG A 1 83 ? 2.569 4.420 1.684 1.00 96.69 83 ARG A CA 1
ATOM 643 C C . ARG A 1 83 ? 3.656 5.390 1.224 1.00 96.69 83 ARG A C 1
ATOM 645 O O . ARG A 1 83 ? 4.012 5.377 0.049 1.00 96.69 83 ARG A O 1
ATOM 652 N N . SER A 1 84 ? 4.210 6.188 2.140 1.00 96.31 84 SER A N 1
ATOM 653 C CA . SER A 1 84 ? 5.280 7.142 1.830 1.00 96.31 84 SER A CA 1
ATOM 654 C C . SER A 1 84 ? 6.577 6.414 1.479 1.00 96.31 84 SER A C 1
ATOM 656 O O . SER A 1 84 ? 7.210 6.748 0.475 1.00 96.31 84 SER A O 1
ATOM 658 N N . LYS A 1 85 ? 6.933 5.370 2.247 1.00 97.25 85 LYS A N 1
ATOM 659 C CA . LYS A 1 85 ? 8.081 4.501 1.948 1.00 97.25 85 LYS A CA 1
ATOM 660 C C . LYS A 1 85 ? 7.928 3.845 0.573 1.00 97.25 85 LYS A C 1
ATOM 662 O O . LYS A 1 85 ? 8.813 3.983 -0.269 1.00 97.25 85 LYS A O 1
ATOM 667 N N . ALA A 1 86 ? 6.792 3.189 0.327 1.00 96.81 86 ALA A N 1
ATOM 668 C CA . ALA A 1 86 ? 6.526 2.496 -0.931 1.00 96.81 86 ALA A CA 1
ATOM 669 C C . ALA A 1 86 ? 6.546 3.453 -2.134 1.00 96.81 86 ALA A C 1
ATOM 671 O O . ALA A 1 86 ? 7.161 3.149 -3.154 1.00 96.81 86 ALA A O 1
ATOM 672 N N . TRP A 1 87 ? 5.930 4.635 -2.017 1.00 95.56 87 TRP A N 1
ATOM 673 C CA . TRP A 1 87 ? 5.926 5.633 -3.090 1.00 95.56 87 TRP A CA 1
ATOM 674 C C . TRP A 1 87 ? 7.330 6.144 -3.420 1.00 95.56 87 TRP A C 1
ATOM 676 O O . TRP A 1 87 ? 7.675 6.247 -4.596 1.00 95.56 87 TRP A O 1
ATOM 686 N N . SER A 1 88 ? 8.147 6.429 -2.400 1.00 95.12 88 SER A N 1
ATOM 687 C CA . SER A 1 88 ? 9.530 6.889 -2.582 1.00 95.12 88 SER A CA 1
ATOM 688 C C . SER A 1 88 ? 10.372 5.847 -3.325 1.00 95.12 88 SER A C 1
ATOM 690 O O . SER A 1 88 ? 10.947 6.152 -4.371 1.00 95.12 88 SER A O 1
ATOM 692 N N . LEU A 1 89 ? 10.354 4.594 -2.852 1.00 95.06 89 LEU A N 1
ATOM 693 C CA . LEU A 1 89 ? 11.077 3.479 -3.474 1.00 95.06 89 LEU A CA 1
ATOM 694 C C . LEU A 1 89 ? 10.625 3.245 -4.919 1.00 95.06 89 LEU A C 1
ATOM 696 O O . LEU A 1 89 ? 11.451 3.161 -5.824 1.00 95.06 89 LEU A O 1
ATOM 700 N N . ALA A 1 90 ? 9.312 3.213 -5.163 1.00 93.06 90 ALA A N 1
ATOM 701 C CA . ALA A 1 90 ? 8.777 3.017 -6.506 1.00 93.06 90 ALA A CA 1
ATOM 702 C C . ALA A 1 90 ? 9.155 4.156 -7.468 1.00 93.06 90 ALA A C 1
ATOM 704 O O . ALA A 1 90 ? 9.411 3.908 -8.647 1.00 93.06 90 ALA A O 1
ATOM 705 N N . ASN A 1 91 ? 9.210 5.406 -6.993 1.00 92.19 91 ASN A N 1
ATOM 706 C CA . ASN A 1 91 ? 9.639 6.530 -7.824 1.00 92.19 91 ASN A CA 1
ATOM 707 C C . ASN A 1 91 ? 11.138 6.519 -8.122 1.00 92.19 91 ASN A C 1
ATOM 709 O O . ASN A 1 91 ? 11.512 6.891 -9.233 1.00 92.19 91 ASN A O 1
ATOM 713 N N . ASN A 1 92 ? 11.974 6.111 -7.166 1.00 91.62 92 ASN A N 1
ATOM 714 C CA . ASN A 1 92 ? 13.412 5.965 -7.384 1.00 91.62 92 ASN A CA 1
ATOM 715 C C . ASN A 1 92 ? 13.683 4.865 -8.415 1.00 91.62 92 ASN A C 1
ATOM 717 O O . ASN A 1 92 ? 14.270 5.149 -9.455 1.00 91.62 92 ASN A O 1
ATOM 721 N N . LEU A 1 93 ? 13.108 3.675 -8.217 1.00 90.12 93 LEU A N 1
ATOM 722 C CA . LEU A 1 93 ? 13.206 2.559 -9.165 1.00 90.12 93 LEU A CA 1
ATOM 723 C C . LEU A 1 93 ? 12.721 2.940 -10.570 1.00 90.12 93 LEU A C 1
ATOM 725 O O . LEU A 1 93 ? 13.356 2.606 -11.565 1.00 90.12 93 LEU A O 1
ATOM 729 N N . ARG A 1 94 ? 11.619 3.696 -10.680 1.00 88.44 94 ARG A N 1
ATOM 730 C CA . ARG A 1 94 ? 11.132 4.187 -11.979 1.00 88.44 94 ARG A CA 1
ATOM 731 C C . ARG A 1 94 ? 12.153 5.075 -12.700 1.00 88.44 94 ARG A C 1
ATOM 733 O O . ARG A 1 94 ? 12.179 5.057 -13.923 1.00 88.44 94 ARG A O 1
ATOM 740 N N . ARG A 1 95 ? 12.944 5.871 -11.975 1.00 85.88 95 ARG A N 1
ATOM 741 C CA . ARG A 1 95 ? 13.979 6.750 -12.554 1.00 85.88 95 ARG A CA 1
ATOM 742 C C . ARG A 1 95 ? 15.259 6.007 -12.928 1.00 85.88 95 ARG A C 1
ATOM 744 O O . ARG A 1 95 ? 16.033 6.537 -13.704 1.00 85.88 95 ARG A O 1
ATOM 751 N N . GLU A 1 96 ? 15.500 4.839 -12.345 1.00 82.44 96 GLU A N 1
ATOM 752 C CA . GLU A 1 96 ? 16.664 4.004 -12.662 1.00 82.44 96 GLU A CA 1
ATOM 753 C C . GLU A 1 96 ? 16.416 3.099 -13.875 1.00 82.44 96 GLU A C 1
ATOM 755 O O . GLU A 1 96 ? 17.355 2.711 -14.564 1.00 82.44 96 GLU A O 1
ATOM 760 N N . ILE A 1 97 ? 15.149 2.756 -14.131 1.00 71.38 97 ILE A N 1
ATOM 761 C CA . ILE A 1 97 ? 14.728 1.884 -15.238 1.00 71.38 97 ILE A CA 1
ATOM 762 C C . ILE A 1 97 ? 14.438 2.680 -16.533 1.00 71.38 97 ILE A C 1
ATOM 764 O O . ILE A 1 97 ? 14.430 2.088 -17.613 1.00 71.38 97 ILE A O 1
ATOM 768 N N . LEU A 1 98 ? 14.201 3.997 -16.440 1.00 55.22 98 LEU A N 1
ATOM 769 C CA . LEU A 1 98 ? 13.937 4.916 -17.564 1.00 55.22 98 LEU A CA 1
ATOM 770 C C . LEU A 1 98 ? 15.147 5.803 -17.866 1.00 55.22 98 LEU A C 1
ATOM 772 O O . LEU A 1 98 ? 15.413 6.015 -19.069 1.00 55.22 98 LEU A O 1
#

Radius of gyration: 13.32 Å; chains: 1; bounding box: 36×23×33 Å